Protein AF-A0A2H0MYQ9-F1 (afdb_monomer_lite)

Foldseek 3Di:
DKWKADDPAIEAEDDPDPVVVVVVVVVSVVVVIDMDDDDPVVCVVVPPVHHYAYCVDPVSVVVDDPVVSVVVVVVVVVVVVVVVPDPPPDD

Structure (mmCIF, N/CA/C/O backbone):
data_AF-A0A2H0MYQ9-F1
#
_entry.id   AF-A0A2H0MYQ9-F1
#
loop_
_atom_site.group_PDB
_atom_site.id
_atom_site.type_symbol
_atom_site.label_atom_id
_atom_site.label_alt_id
_atom_site.label_comp_id
_atom_site.label_asym_id
_atom_site.label_entity_id
_atom_site.label_seq_id
_atom_site.pdbx_PDB_ins_code
_atom_site.Cartn_x
_atom_site.Cartn_y
_atom_site.Cartn_z
_atom_site.occupancy
_atom_site.B_iso_or_equiv
_atom_site.auth_seq_id
_atom_site.auth_comp_id
_atom_site.auth_asym_id
_atom_site.auth_atom_id
_atom_site.pdbx_PDB_model_num
ATOM 1 N N . MET A 1 1 ? 5.703 4.377 -7.388 1.00 93.62 1 MET A N 1
ATOM 2 C CA . MET A 1 1 ? 5.255 3.595 -6.211 1.00 93.62 1 MET A CA 1
ATOM 3 C C . MET A 1 1 ? 3.772 3.826 -5.967 1.00 93.62 1 MET A C 1
ATOM 5 O O . MET A 1 1 ? 3.217 4.777 -6.510 1.00 93.62 1 MET A O 1
ATOM 9 N N . LEU A 1 2 ? 3.124 2.974 -5.175 1.00 96.00 2 LEU A N 1
ATOM 10 C CA . LEU A 1 2 ? 1.715 3.096 -4.811 1.00 96.00 2 LEU A CA 1
ATOM 11 C C . LEU A 1 2 ? 1.565 3.091 -3.290 1.00 96.00 2 LEU A C 1
ATOM 13 O O . LEU A 1 2 ? 2.022 2.171 -2.622 1.00 96.00 2 LEU A O 1
ATOM 17 N N . VAL A 1 3 ? 0.907 4.106 -2.749 1.00 95.44 3 VAL A N 1
ATOM 18 C CA . VAL A 1 3 ? 0.406 4.098 -1.376 1.00 95.44 3 VAL A CA 1
ATOM 19 C C . VAL A 1 3 ? -0.951 3.415 -1.383 1.00 95.44 3 VAL A C 1
ATOM 21 O O . VAL A 1 3 ? -1.825 3.823 -2.149 1.00 95.44 3 VAL A O 1
ATOM 24 N N . VAL A 1 4 ? -1.121 2.418 -0.522 1.00 96.50 4 VAL A N 1
ATOM 25 C CA . VAL A 1 4 ? -2.398 1.740 -0.280 1.00 96.50 4 VAL A CA 1
ATOM 26 C C . VAL A 1 4 ? -2.755 1.925 1.187 1.00 96.50 4 VAL A C 1
ATOM 28 O O . VAL A 1 4 ? -1.930 1.626 2.050 1.00 96.50 4 VAL A O 1
ATOM 31 N N . GLY A 1 5 ? -3.954 2.420 1.486 1.00 94.81 5 GLY A N 1
ATOM 32 C CA . GLY A 1 5 ? -4.339 2.719 2.865 1.00 94.81 5 GLY A CA 1
ATOM 33 C C . GLY A 1 5 ? -5.834 2.677 3.148 1.00 94.81 5 GLY A C 1
ATOM 34 O O . GLY A 1 5 ? -6.658 2.691 2.233 1.00 94.81 5 GLY A O 1
ATOM 35 N N . ARG A 1 6 ? -6.171 2.658 4.436 1.00 93.31 6 ARG A N 1
ATOM 36 C CA . ARG A 1 6 ? -7.525 2.696 4.996 1.00 93.31 6 ARG A CA 1
ATOM 37 C C . ARG A 1 6 ? -7.484 3.532 6.273 1.00 93.31 6 ARG A C 1
ATOM 39 O O . ARG A 1 6 ? -6.719 3.213 7.176 1.00 93.31 6 ARG A O 1
ATOM 46 N N . GLY A 1 7 ? -8.277 4.602 6.332 1.00 88.50 7 GLY A N 1
ATOM 47 C CA . GLY A 1 7 ? -8.222 5.546 7.452 1.00 88.50 7 GLY A CA 1
ATOM 48 C C . GLY A 1 7 ? -6.812 6.118 7.633 1.00 88.50 7 GLY A C 1
ATOM 49 O O . GLY A 1 7 ? -6.238 6.672 6.694 1.00 88.50 7 GLY A O 1
ATOM 50 N N . GLU A 1 8 ? -6.250 5.953 8.828 1.00 87.56 8 GLU A N 1
ATOM 51 C CA . GLU A 1 8 ? -4.892 6.401 9.168 1.00 87.56 8 GLU A CA 1
ATOM 52 C C . GLU A 1 8 ? -3.803 5.392 8.766 1.00 87.56 8 GLU A C 1
ATOM 54 O O . GLU A 1 8 ? -2.623 5.741 8.650 1.00 87.56 8 GLU A O 1
ATOM 59 N N . TYR A 1 9 ? -4.191 4.147 8.482 1.00 91.06 9 TYR A N 1
ATOM 60 C CA . TYR A 1 9 ? -3.272 3.084 8.116 1.00 91.06 9 TYR A CA 1
ATOM 61 C C . TYR A 1 9 ? -2.886 3.148 6.647 1.00 91.06 9 TYR A C 1
ATOM 63 O O . TYR A 1 9 ? -3.724 3.327 5.761 1.00 91.06 9 TYR A O 1
ATOM 71 N N . ALA A 1 10 ? -1.603 2.932 6.362 1.00 94.06 10 ALA A N 1
ATOM 72 C CA . ALA A 1 10 ? -1.131 2.828 4.993 1.00 94.06 10 ALA A CA 1
ATOM 73 C C . ALA A 1 10 ? 0.186 2.062 4.875 1.00 94.06 10 ALA A C 1
ATOM 75 O O . ALA A 1 10 ? 1.032 2.070 5.773 1.00 94.06 10 ALA A O 1
ATOM 76 N N . VAL A 1 11 ? 0.378 1.468 3.703 1.00 94.56 11 VAL A N 1
ATOM 77 C CA . VAL A 1 11 ? 1.635 0.874 3.248 1.00 94.56 11 VAL A CA 1
ATOM 78 C C . VAL A 1 11 ? 2.061 1.500 1.927 1.00 94.56 11 VAL A C 1
ATOM 80 O O . VAL A 1 11 ? 1.239 2.026 1.173 1.00 94.56 11 VAL A O 1
ATOM 83 N N . ILE A 1 12 ? 3.355 1.429 1.639 1.00 95.38 12 ILE A N 1
ATOM 84 C CA . ILE A 1 12 ? 3.923 1.801 0.345 1.00 95.38 12 ILE A CA 1
ATOM 85 C C . ILE A 1 12 ? 4.322 0.515 -0.372 1.00 95.38 12 ILE A C 1
ATOM 87 O O . ILE A 1 12 ? 5.001 -0.332 0.202 1.00 95.38 12 ILE A O 1
ATOM 91 N N . VAL A 1 13 ? 3.900 0.366 -1.622 1.00 95.50 13 VAL A N 1
ATOM 92 C CA . VAL A 1 13 ? 4.205 -0.793 -2.461 1.00 95.50 13 VAL A CA 1
ATOM 93 C C . VAL A 1 13 ? 4.900 -0.323 -3.732 1.00 95.50 13 VAL A C 1
ATOM 95 O O . VAL A 1 13 ? 4.436 0.596 -4.418 1.00 95.50 13 VAL A O 1
ATOM 98 N N . GLU A 1 14 ? 6.022 -0.946 -4.061 1.00 94.62 14 GLU A N 1
ATOM 99 C CA . GLU A 1 14 ? 6.794 -0.654 -5.263 1.00 94.62 14 GLU A CA 1
ATOM 100 C C . GLU A 1 14 ? 6.729 -1.808 -6.261 1.00 94.62 14 GLU A C 1
ATOM 102 O O . GLU A 1 14 ? 6.870 -2.970 -5.896 1.00 94.62 14 GLU A O 1
ATOM 107 N N . PHE A 1 15 ? 6.526 -1.475 -7.536 1.00 94.06 15 PHE A N 1
ATOM 108 C CA . PHE A 1 15 ? 6.519 -2.419 -8.650 1.00 94.06 15 PHE A CA 1
ATOM 109 C C . PHE A 1 15 ? 7.495 -1.953 -9.724 1.00 94.06 15 PHE A C 1
ATOM 111 O O . PHE A 1 15 ? 7.623 -0.751 -9.955 1.00 94.06 15 PHE A O 1
ATOM 118 N N . ALA A 1 16 ? 8.099 -2.913 -10.430 1.00 90.44 16 ALA A N 1
ATOM 119 C CA . ALA A 1 16 ? 8.927 -2.645 -11.606 1.00 90.44 1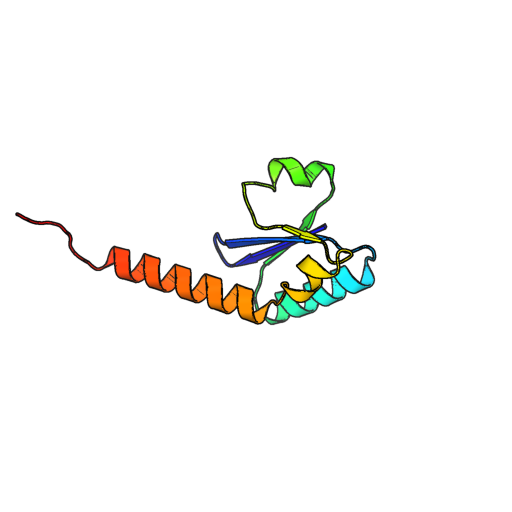6 ALA A CA 1
ATOM 120 C C . ALA A 1 16 ? 8.117 -2.118 -12.799 1.00 90.44 16 ALA A C 1
ATOM 122 O O . ALA A 1 16 ? 8.645 -1.395 -13.640 1.00 90.44 16 ALA A O 1
ATOM 123 N N . ASP A 1 17 ? 6.844 -2.511 -12.900 1.00 93.69 17 ASP A N 1
ATOM 124 C CA . ASP A 1 17 ? 6.015 -2.245 -14.068 1.00 93.69 17 ASP A CA 1
ATOM 125 C C . ASP A 1 17 ? 4.657 -1.629 -13.704 1.00 93.69 17 ASP A C 1
ATOM 127 O O . ASP A 1 17 ? 4.047 -1.920 -12.668 1.00 93.69 17 ASP A O 1
ATOM 131 N N . LEU A 1 18 ? 4.170 -0.771 -14.603 1.00 92.88 18 LEU A N 1
ATOM 132 C CA . LEU A 1 18 ? 2.918 -0.043 -14.418 1.00 92.88 18 LEU A CA 1
ATOM 133 C C . LEU A 1 18 ? 1.699 -0.977 -14.422 1.00 92.88 18 LEU A C 1
ATOM 135 O O . LEU A 1 18 ? 0.734 -0.706 -13.714 1.00 92.88 18 LEU A O 1
ATOM 139 N N . ALA A 1 19 ? 1.725 -2.078 -15.178 1.00 94.81 19 ALA A N 1
ATOM 140 C CA . ALA A 1 19 ? 0.581 -2.982 -15.281 1.00 94.81 19 ALA A CA 1
ATOM 141 C C . ALA A 1 19 ? 0.315 -3.712 -13.955 1.00 94.81 19 ALA A C 1
ATOM 143 O O . ALA A 1 19 ? -0.831 -3.828 -13.524 1.00 94.81 19 ALA A O 1
ATOM 144 N N . SER A 1 20 ? 1.360 -4.167 -13.268 1.00 94.00 20 SER A N 1
ATOM 145 C CA . SER A 1 20 ? 1.265 -4.759 -11.931 1.00 94.00 20 SER A CA 1
ATOM 146 C C . SER A 1 20 ? 0.796 -3.748 -10.888 1.00 94.00 20 SER A C 1
ATOM 148 O O . SER A 1 20 ? -0.071 -4.078 -10.081 1.00 94.00 20 SER A O 1
ATOM 150 N N . LEU A 1 21 ? 1.281 -2.504 -10.960 1.00 95.00 21 LEU A N 1
ATOM 151 C CA . LEU A 1 21 ? 0.807 -1.422 -10.097 1.00 95.00 21 LEU A CA 1
ATOM 152 C C . LEU A 1 21 ? -0.693 -1.157 -10.295 1.00 95.00 21 LEU A C 1
ATOM 154 O O . LEU A 1 21 ? -1.429 -1.052 -9.316 1.00 95.00 21 LEU A O 1
ATOM 158 N N . GLN A 1 22 ? -1.164 -1.088 -11.545 1.00 96.75 22 GLN A N 1
ATOM 159 C CA . GLN A 1 22 ? -2.584 -0.867 -11.846 1.00 96.75 22 GLN A CA 1
ATOM 160 C C . GLN A 1 22 ? -3.465 -2.045 -11.420 1.00 96.75 22 GLN A C 1
ATOM 162 O O . GLN A 1 22 ? -4.559 -1.825 -10.908 1.00 96.75 22 GLN A O 1
ATOM 167 N N . ARG A 1 23 ? -2.988 -3.288 -11.564 1.00 96.06 23 ARG A N 1
ATOM 168 C CA . ARG A 1 23 ? -3.699 -4.466 -11.043 1.00 96.06 23 ARG A CA 1
ATOM 169 C C . ARG A 1 23 ? -3.874 -4.392 -9.529 1.00 96.06 23 ARG A C 1
ATOM 171 O O . ARG A 1 23 ? -4.987 -4.587 -9.054 1.00 96.06 23 ARG A O 1
ATOM 178 N N . LEU A 1 24 ? -2.812 -4.050 -8.790 1.00 95.75 24 LEU A N 1
ATOM 179 C CA . LEU A 1 24 ? -2.919 -3.878 -7.340 1.00 95.75 24 LEU A CA 1
ATOM 180 C C . LEU A 1 24 ? -3.899 -2.759 -6.985 1.00 95.75 24 LEU A C 1
ATOM 182 O O . LEU A 1 24 ? -4.708 -2.921 -6.079 1.00 95.75 24 LEU A O 1
ATOM 186 N N . ARG A 1 25 ? -3.841 -1.633 -7.702 1.00 97.19 25 ARG A N 1
ATOM 187 C CA . ARG A 1 25 ? -4.762 -0.515 -7.498 1.00 97.19 25 ARG A CA 1
ATOM 188 C C . ARG A 1 25 ? -6.220 -0.951 -7.650 1.00 97.19 25 ARG A C 1
ATOM 190 O O . ARG A 1 25 ? -7.017 -0.664 -6.768 1.00 97.19 25 ARG A O 1
ATOM 197 N N . GLN A 1 26 ? -6.549 -1.671 -8.722 1.00 97.44 26 GLN A N 1
ATOM 198 C CA . GLN A 1 26 ? -7.905 -2.178 -8.955 1.00 97.44 26 GLN A CA 1
ATOM 199 C C . GLN A 1 26 ? -8.357 -3.136 -7.847 1.00 97.44 26 GLN A C 1
ATOM 201 O O . GLN A 1 26 ? -9.482 -3.031 -7.365 1.00 97.44 26 GLN A O 1
ATOM 206 N N . GLU A 1 27 ? -7.482 -4.047 -7.418 1.00 97.06 27 GLU A N 1
ATOM 207 C CA . GLU A 1 27 ? -7.773 -4.978 -6.323 1.00 97.06 27 GLU A CA 1
ATOM 208 C C . GLU A 1 27 ? -8.013 -4.243 -4.995 1.00 97.06 27 GLU A C 1
ATOM 210 O O . GLU A 1 27 ? -8.967 -4.541 -4.277 1.00 97.06 27 GLU A O 1
ATOM 215 N N . ALA A 1 28 ? -7.172 -3.260 -4.682 1.00 96.56 28 ALA A N 1
ATOM 216 C CA . ALA A 1 28 ? -7.270 -2.456 -3.473 1.00 96.56 28 ALA A CA 1
ATOM 217 C C . ALA A 1 28 ? -8.539 -1.585 -3.468 1.00 96.56 28 ALA A C 1
ATOM 219 O O . AL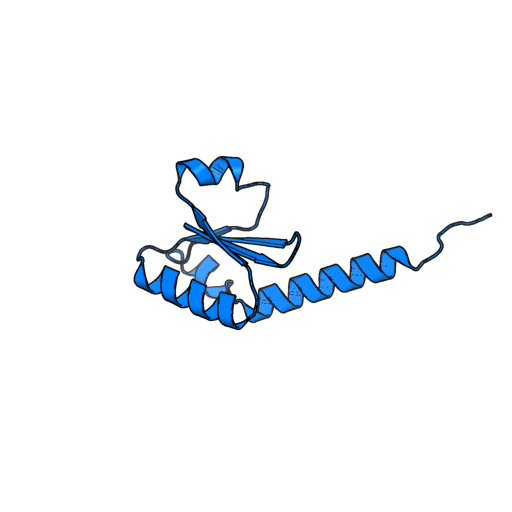A A 1 28 ? -9.269 -1.574 -2.478 1.00 96.56 28 ALA A O 1
ATOM 220 N N . GLU A 1 29 ? -8.852 -0.913 -4.578 1.00 96.19 29 GLU A N 1
ATOM 221 C CA . GLU A 1 29 ? -10.073 -0.112 -4.731 1.00 96.19 29 GLU A CA 1
ATOM 222 C C . GLU A 1 29 ? -11.339 -0.984 -4.631 1.00 96.19 29 GLU A C 1
ATOM 224 O O . GLU A 1 29 ? -12.298 -0.597 -3.963 1.00 96.19 29 GLU A O 1
ATOM 229 N N . ALA A 1 30 ? -11.331 -2.200 -5.196 1.00 97.25 30 ALA A N 1
ATOM 230 C CA . ALA A 1 30 ? -12.429 -3.164 -5.044 1.00 97.25 30 ALA A CA 1
ATOM 231 C C . ALA A 1 30 ? -12.651 -3.596 -3.582 1.00 97.25 30 ALA A C 1
ATOM 233 O O . ALA A 1 30 ? -13.768 -3.944 -3.199 1.00 97.25 30 ALA A O 1
ATOM 234 N N . LYS A 1 31 ? -11.602 -3.532 -2.755 1.00 96.19 31 LYS A N 1
ATOM 235 C CA . LYS A 1 31 ? -11.634 -3.769 -1.303 1.00 96.19 31 LYS A CA 1
ATOM 236 C C . LYS A 1 31 ? -11.826 -2.477 -0.490 1.00 96.19 31 LYS A C 1
ATOM 238 O O . LYS A 1 31 ? -11.578 -2.476 0.711 1.00 96.19 31 LYS A O 1
ATOM 243 N N . GLN A 1 32 ? -12.270 -1.388 -1.129 1.00 94.75 32 GLN A N 1
ATOM 244 C CA . GLN A 1 32 ? -12.537 -0.081 -0.508 1.00 94.75 32 GLN A CA 1
ATOM 245 C C . GLN A 1 32 ? -11.302 0.588 0.122 1.00 94.75 32 GLN A C 1
ATOM 247 O O . GLN A 1 32 ?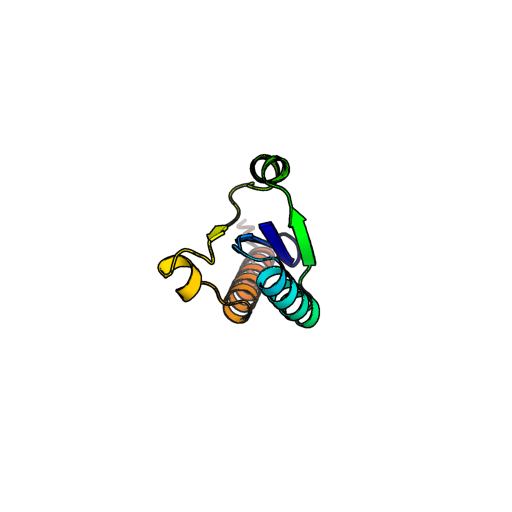 -11.421 1.419 1.022 1.00 94.75 32 GLN A O 1
ATOM 252 N N . LEU A 1 33 ? -10.103 0.254 -0.359 1.00 96.12 33 LEU A N 1
ATOM 253 C CA . LEU A 1 33 ? -8.868 0.913 0.051 1.00 96.12 33 LEU A CA 1
ATOM 254 C C . LEU A 1 33 ? -8.614 2.168 -0.784 1.00 96.12 33 LEU A C 1
ATOM 256 O O . LEU A 1 33 ? -8.915 2.239 -1.975 1.00 96.12 33 LEU A O 1
ATOM 260 N N . THR A 1 34 ? -7.979 3.152 -0.160 1.00 96.06 34 THR A N 1
ATOM 261 C CA . THR A 1 34 ? -7.468 4.342 -0.840 1.00 96.06 34 THR A CA 1
ATOM 262 C C . THR A 1 34 ? -6.142 4.033 -1.523 1.00 96.06 34 THR A C 1
ATOM 264 O O . THR A 1 34 ? -5.266 3.383 -0.951 1.00 96.06 34 THR A O 1
ATOM 267 N N . CYS A 1 35 ? -5.989 4.519 -2.754 1.00 96.25 35 CYS A N 1
ATOM 268 C CA . CYS A 1 35 ? -4.793 4.325 -3.563 1.00 96.25 35 CYS A CA 1
ATOM 269 C C . CYS A 1 35 ? -4.246 5.674 -4.041 1.00 96.25 35 CYS A C 1
ATOM 271 O O . CYS A 1 35 ? -4.950 6.428 -4.713 1.00 96.25 35 CYS A O 1
ATOM 273 N N . LYS A 1 36 ? -2.973 5.965 -3.754 1.00 94.88 36 LYS A N 1
ATOM 274 C CA . LYS A 1 36 ? -2.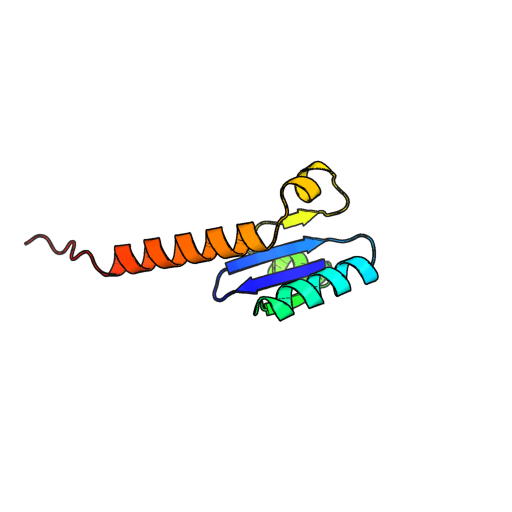269 7.149 -4.273 1.00 94.88 36 LYS A CA 1
ATOM 275 C C . LYS A 1 36 ? -0.956 6.732 -4.919 1.00 94.88 36 LYS A C 1
ATOM 277 O O . LYS A 1 36 ? -0.048 6.258 -4.242 1.00 94.88 36 LYS A O 1
ATOM 282 N N . GLN A 1 37 ? -0.836 6.923 -6.229 1.00 94.94 37 GLN A N 1
ATOM 283 C CA . GLN A 1 37 ? 0.451 6.763 -6.900 1.00 94.94 37 GLN A CA 1
ATOM 284 C C . GLN A 1 37 ? 1.375 7.914 -6.485 1.00 94.94 37 GLN A C 1
ATOM 286 O O . GLN A 1 37 ? 0.951 9.067 -6.496 1.00 94.94 37 GLN A O 1
ATOM 291 N N . ILE A 1 38 ? 2.612 7.587 -6.113 1.00 92.56 38 ILE A N 1
ATOM 292 C CA . ILE A 1 38 ? 3.636 8.555 -5.708 1.00 92.56 38 ILE A CA 1
ATOM 293 C C . ILE A 1 38 ? 4.927 8.348 -6.505 1.00 92.56 38 ILE A C 1
ATOM 295 O O . ILE A 1 38 ? 5.280 7.218 -6.886 1.00 92.56 38 ILE A O 1
ATOM 299 N N . SER A 1 39 ? 5.616 9.455 -6.743 1.00 90.38 39 SER A N 1
ATOM 300 C CA . SER A 1 39 ? 6.977 9.533 -7.281 1.00 90.38 39 SER A CA 1
ATOM 301 C C . SER A 1 39 ? 8.043 9.236 -6.213 1.00 90.38 39 SER A C 1
ATOM 303 O O . SER A 1 39 ? 7.721 9.058 -5.035 1.00 90.38 39 SER A O 1
ATOM 305 N N . ILE A 1 40 ? 9.317 9.144 -6.615 1.00 85.50 40 ILE A N 1
ATOM 306 C CA . ILE A 1 40 ? 10.439 8.949 -5.678 1.00 85.50 40 ILE A CA 1
ATOM 307 C C . ILE A 1 40 ? 10.711 10.211 -4.857 1.00 85.50 40 ILE A C 1
ATOM 309 O O . ILE A 1 40 ? 11.063 10.131 -3.684 1.00 85.50 40 ILE A O 1
ATOM 313 N N . GLU A 1 41 ? 10.448 11.379 -5.428 1.00 87.06 41 GLU A N 1
ATOM 314 C CA . GLU A 1 41 ? 10.539 12.671 -4.758 1.00 87.06 41 GLU A CA 1
ATOM 315 C C . GLU A 1 41 ? 9.476 12.795 -3.658 1.00 87.06 41 GLU A C 1
ATOM 317 O O . GLU A 1 41 ? 9.741 13.313 -2.575 1.00 87.06 41 GLU A O 1
ATOM 322 N N . GLU A 1 42 ? 8.282 12.250 -3.900 1.00 86.75 42 GLU A N 1
ATOM 323 C CA . GLU A 1 42 ? 7.209 12.178 -2.907 1.00 86.75 42 GLU A CA 1
ATOM 324 C C . GLU A 1 42 ? 7.424 11.074 -1.863 1.00 86.75 42 GLU A C 1
ATOM 326 O O . GLU A 1 42 ? 6.726 11.067 -0.848 1.00 86.75 42 GLU A O 1
ATOM 331 N N . TYR A 1 43 ? 8.367 10.148 -2.066 1.00 85.00 43 TYR A N 1
ATOM 332 C CA . TYR A 1 43 ? 8.576 9.024 -1.153 1.00 85.00 43 TYR A CA 1
ATOM 333 C C . TYR A 1 43 ? 9.019 9.482 0.230 1.00 85.00 43 TYR A C 1
ATOM 335 O O . TYR A 1 43 ? 8.365 9.132 1.201 1.00 85.00 43 TYR A O 1
ATOM 343 N N . ILE A 1 44 ? 10.078 10.289 0.333 1.00 77.94 44 ILE A N 1
ATOM 344 C CA . ILE A 1 44 ? 10.629 10.741 1.622 1.00 77.94 44 ILE A CA 1
ATOM 345 C C . ILE A 1 44 ? 9.564 11.416 2.505 1.00 77.94 44 ILE A C 1
ATOM 347 O O . ILE A 1 44 ? 9.404 10.984 3.645 1.00 77.94 44 ILE A O 1
ATOM 351 N N . PRO A 1 45 ? 8.793 12.413 2.024 1.00 77.06 45 PRO A N 1
ATOM 352 C CA . PRO A 1 45 ? 7.747 13.028 2.843 1.00 77.06 45 PRO A CA 1
ATOM 353 C C . PRO A 1 45 ? 6.535 12.114 3.079 1.00 77.06 45 PRO A C 1
ATOM 355 O O . PRO A 1 45 ? 5.784 12.340 4.022 1.00 77.06 45 PRO A O 1
ATOM 358 N N . THR A 1 46 ? 6.317 11.092 2.245 1.00 79.81 46 THR A N 1
ATOM 359 C CA . THR A 1 46 ? 5.228 10.113 2.435 1.00 79.81 46 THR A CA 1
ATOM 360 C C . THR A 1 46 ? 5.637 8.965 3.365 1.00 79.81 46 THR A C 1
ATOM 362 O O . THR A 1 46 ? 4.788 8.331 4.000 1.00 79.81 46 THR A O 1
ATOM 365 N N . TYR A 1 47 ? 6.937 8.689 3.462 1.00 75.25 47 TYR A N 1
ATOM 366 C CA . TYR A 1 47 ? 7.548 7.678 4.311 1.00 75.25 47 TYR A CA 1
ATOM 367 C C . TYR A 1 47 ? 7.594 8.176 5.763 1.00 75.25 47 TYR A C 1
ATOM 369 O O . TYR A 1 47 ? 8.637 8.464 6.337 1.00 75.25 47 TYR A O 1
ATOM 377 N N . CYS A 1 48 ? 6.422 8.262 6.388 1.00 76.38 48 CYS A N 1
ATOM 378 C CA . CYS A 1 48 ? 6.259 8.603 7.803 1.00 76.38 48 CYS A CA 1
ATOM 379 C C . CYS A 1 48 ? 6.334 7.346 8.688 1.00 76.38 48 CYS A C 1
ATOM 381 O O . CYS A 1 48 ? 5.418 7.074 9.457 1.00 76.38 48 CYS A O 1
ATOM 383 N N . GLY A 1 49 ? 7.359 6.503 8.504 1.00 81.00 49 GLY A N 1
ATOM 384 C CA . GLY A 1 49 ? 7.470 5.207 9.200 1.00 81.00 49 GLY A CA 1
ATOM 385 C C . GLY A 1 49 ? 6.494 4.126 8.708 1.00 81.00 49 GLY A C 1
ATOM 386 O O . GLY A 1 49 ? 6.373 3.067 9.322 1.00 81.00 49 GLY A O 1
ATOM 387 N N . ARG A 1 50 ? 5.801 4.371 7.589 1.00 85.62 50 ARG A N 1
ATOM 388 C CA . ARG A 1 50 ? 4.897 3.401 6.953 1.00 85.62 50 ARG A CA 1
ATOM 389 C C . ARG A 1 50 ? 5.677 2.178 6.469 1.00 85.62 50 ARG A C 1
ATOM 391 O O . ARG A 1 50 ? 6.784 2.309 5.950 1.00 85.62 50 ARG A O 1
ATOM 398 N N . ARG A 1 51 ? 5.077 0.986 6.578 1.00 89.94 51 ARG A N 1
ATOM 399 C CA . ARG A 1 51 ? 5.682 -0.242 6.032 1.00 89.94 51 ARG A CA 1
ATOM 400 C C . ARG A 1 51 ? 5.818 -0.135 4.514 1.00 89.94 51 ARG A C 1
ATOM 402 O O . ARG A 1 51 ? 4.906 0.337 3.833 1.00 89.94 51 ARG A O 1
ATOM 409 N N . TYR A 1 52 ? 6.943 -0.623 4.008 1.00 91.94 52 TYR A N 1
ATOM 410 C CA . TYR A 1 52 ? 7.289 -0.609 2.594 1.00 91.94 52 TYR A CA 1
ATOM 411 C C . TYR A 1 52 ? 7.463 -2.039 2.067 1.00 91.94 52 TYR A C 1
ATOM 413 O O . TYR A 1 52 ? 8.101 -2.873 2.713 1.00 91.94 52 TYR A O 1
ATOM 421 N N . PHE A 1 53 ? 6.900 -2.312 0.891 1.00 94.12 53 PHE A N 1
ATOM 422 C CA . PHE A 1 53 ? 6.981 -3.593 0.198 1.00 94.12 53 PHE A CA 1
ATOM 423 C C . PHE A 1 53 ? 7.540 -3.399 -1.210 1.00 94.12 53 PHE A C 1
ATOM 425 O O . PHE A 1 53 ? 6.863 -2.867 -2.089 1.00 94.12 53 PHE A O 1
ATOM 432 N N . ASP A 1 54 ? 8.754 -3.891 -1.438 1.00 94.00 54 ASP A N 1
ATOM 433 C CA . ASP A 1 54 ? 9.307 -4.021 -2.784 1.00 94.00 54 ASP A CA 1
ATOM 434 C C . ASP A 1 54 ? 8.797 -5.317 -3.428 1.00 94.00 54 ASP A C 1
ATOM 436 O O . ASP A 1 54 ? 9.099 -6.416 -2.963 1.00 94.00 54 ASP A O 1
ATOM 440 N N . MET A 1 55 ? 8.024 -5.221 -4.506 1.00 94.75 55 MET A N 1
ATOM 441 C CA . MET A 1 55 ? 7.479 -6.397 -5.190 1.00 94.75 55 MET A CA 1
ATOM 442 C C . MET A 1 55 ? 8.482 -7.062 -6.141 1.00 94.75 55 MET A C 1
ATOM 444 O O . MET A 1 55 ? 8.187 -8.130 -6.687 1.00 94.75 55 MET A O 1
ATOM 448 N N . GLN A 1 56 ? 9.661 -6.466 -6.335 1.00 92.81 56 GLN A N 1
ATOM 449 C CA . GLN A 1 56 ? 10.789 -7.073 -7.046 1.00 92.81 56 GLN A CA 1
ATOM 450 C C . GLN A 1 56 ? 11.593 -7.990 -6.126 1.00 92.81 56 GLN A C 1
ATOM 452 O O . GLN A 1 56 ? 12.109 -9.018 -6.568 1.00 92.81 56 GLN A O 1
ATOM 457 N N . ASN A 1 57 ? 11.649 -7.669 -4.834 1.00 93.25 57 ASN A N 1
ATOM 458 C CA . ASN A 1 57 ? 12.293 -8.512 -3.845 1.00 93.25 57 ASN A CA 1
ATOM 459 C C . ASN A 1 57 ? 11.390 -9.718 -3.485 1.00 93.25 57 ASN A C 1
ATOM 461 O O . ASN A 1 57 ? 10.254 -9.556 -3.028 1.00 93.25 57 ASN A O 1
ATOM 465 N N . PRO A 1 58 ? 11.874 -10.963 -3.667 1.00 90.62 58 PRO A N 1
ATOM 466 C CA . PRO A 1 58 ? 11.069 -12.165 -3.461 1.00 90.62 58 PRO A CA 1
ATOM 467 C C . PRO A 1 58 ? 10.639 -12.375 -2.003 1.00 90.62 58 PRO A C 1
ATOM 469 O O . PRO A 1 58 ? 9.663 -13.086 -1.763 1.00 90.62 58 PRO A O 1
ATOM 472 N N . VAL A 1 59 ? 11.346 -11.793 -1.030 1.00 90.94 59 VAL A N 1
ATOM 473 C CA . VAL A 1 59 ? 11.013 -11.901 0.397 1.00 90.94 59 VAL A CA 1
ATOM 474 C C . VAL A 1 59 ? 9.799 -11.037 0.720 1.00 90.94 59 VAL A C 1
ATOM 476 O O . VAL A 1 59 ? 8.782 -11.551 1.179 1.00 90.94 59 VAL A O 1
ATOM 479 N N . THR A 1 60 ? 9.863 -9.742 0.420 1.00 89.75 60 THR A N 1
ATOM 480 C CA . THR A 1 60 ? 8.761 -8.790 0.635 1.00 89.75 60 THR A CA 1
ATOM 481 C C . THR A 1 60 ? 7.539 -9.145 -0.199 1.00 89.75 60 THR A C 1
ATOM 483 O O . THR A 1 60 ? 6.425 -9.091 0.315 1.00 89.75 60 THR A O 1
ATOM 486 N N . LYS A 1 61 ? 7.732 -9.625 -1.434 1.00 90.31 61 LYS A N 1
ATOM 487 C CA . LYS A 1 61 ? 6.643 -10.128 -2.281 1.00 90.31 61 LYS A CA 1
ATOM 488 C C . LYS A 1 61 ? 5.872 -11.288 -1.645 1.00 90.31 61 LYS A C 1
ATOM 490 O O . LYS A 1 61 ? 4.657 -11.342 -1.782 1.00 90.31 61 LYS A O 1
ATOM 495 N N . LYS A 1 62 ? 6.553 -12.218 -0.964 1.00 90.00 62 LYS A N 1
ATOM 496 C CA . LYS A 1 62 ? 5.898 -13.343 -0.266 1.00 90.00 62 LYS A CA 1
ATOM 497 C C . LYS A 1 62 ? 5.119 -12.902 0.972 1.00 90.00 62 LYS A C 1
ATOM 499 O O . LYS A 1 62 ? 4.159 -13.567 1.341 1.00 90.00 62 LYS A O 1
ATOM 504 N N . LEU A 1 63 ? 5.556 -11.824 1.618 1.00 88.56 63 LEU A N 1
ATOM 505 C CA . LEU A 1 63 ? 4.923 -11.278 2.820 1.00 88.56 63 LEU A CA 1
ATOM 506 C C . LEU A 1 63 ? 3.756 -10.336 2.500 1.00 88.56 63 LEU A C 1
ATOM 508 O O . LEU A 1 63 ? 2.934 -10.062 3.371 1.00 88.56 63 LEU A O 1
ATOM 512 N N . PHE A 1 64 ? 3.689 -9.822 1.273 1.00 92.50 64 PHE A N 1
ATOM 513 C CA . PHE A 1 64 ? 2.642 -8.903 0.859 1.00 92.50 64 PHE A CA 1
ATOM 514 C C . PHE A 1 64 ? 1.337 -9.644 0.543 1.00 92.50 64 PHE A C 1
ATOM 516 O O . PHE A 1 64 ? 1.280 -10.485 -0.354 1.00 92.50 64 PHE A O 1
ATOM 523 N N . ASN A 1 65 ? 0.271 -9.292 1.259 1.00 91.62 65 ASN A N 1
ATOM 524 C CA . ASN A 1 65 ? -1.085 -9.767 1.009 1.00 91.62 65 ASN A CA 1
ATOM 525 C C . ASN A 1 65 ? -2.086 -8.698 1.483 1.00 91.62 65 ASN A C 1
ATOM 527 O O . ASN A 1 65 ? -2.028 -8.270 2.636 1.00 91.62 65 ASN A O 1
ATOM 531 N N . LEU A 1 66 ? -2.989 -8.259 0.599 1.00 93.69 66 LEU A N 1
ATOM 532 C CA . LEU A 1 66 ? -3.961 -7.208 0.918 1.00 93.69 66 LEU A CA 1
ATOM 533 C C . LEU A 1 66 ? -4.975 -7.639 1.984 1.00 93.69 66 LEU A C 1
ATOM 535 O O . LEU A 1 66 ? -5.266 -6.854 2.880 1.00 93.69 66 LEU A O 1
ATOM 539 N N . ASP A 1 67 ? -5.477 -8.872 1.925 1.00 94.31 67 ASP A N 1
ATOM 540 C CA . ASP A 1 67 ? -6.444 -9.387 2.904 1.00 94.31 67 ASP A CA 1
ATOM 541 C C . ASP A 1 67 ? -5.838 -9.466 4.306 1.00 94.31 67 ASP A C 1
ATOM 543 O O . ASP A 1 67 ? -6.480 -9.114 5.298 1.00 94.31 67 ASP A O 1
ATOM 547 N N . TYR A 1 68 ? -4.567 -9.858 4.386 1.00 92.00 68 TYR A N 1
ATOM 548 C CA . TYR A 1 68 ? -3.821 -9.845 5.637 1.00 92.00 68 TYR A CA 1
ATOM 549 C C . TYR A 1 68 ? -3.656 -8.423 6.188 1.00 92.00 68 TYR A C 1
ATOM 551 O O . TYR A 1 68 ? -3.867 -8.207 7.379 1.00 92.00 68 TYR A O 1
ATOM 559 N N . LEU A 1 69 ? -3.308 -7.447 5.340 1.00 92.94 69 LEU A N 1
ATOM 560 C CA . LEU A 1 69 ? -3.178 -6.047 5.761 1.00 92.94 69 LEU A CA 1
ATOM 561 C C . LEU A 1 69 ? -4.503 -5.491 6.283 1.00 92.94 69 LEU A C 1
ATOM 563 O O . LEU A 1 69 ? -4.518 -4.890 7.353 1.00 92.94 69 LEU A O 1
ATOM 567 N N . ILE A 1 70 ? -5.604 -5.743 5.571 1.00 94.00 70 ILE A N 1
ATOM 568 C CA . ILE A 1 70 ? -6.948 -5.340 5.997 1.00 94.00 70 ILE A CA 1
ATOM 569 C C . ILE A 1 70 ? -7.280 -5.948 7.361 1.00 94.00 70 ILE A C 1
ATOM 571 O O . ILE A 1 70 ? -7.651 -5.218 8.273 1.00 94.00 70 ILE A O 1
ATOM 575 N N . THR A 1 71 ? -7.082 -7.258 7.524 1.00 93.06 71 THR A N 1
ATOM 576 C CA . THR A 1 71 ? -7.357 -7.962 8.789 1.00 93.06 71 THR A CA 1
ATOM 577 C C . THR A 1 71 ? -6.518 -7.402 9.941 1.00 93.06 71 THR A C 1
ATOM 579 O O . THR A 1 71 ? -7.01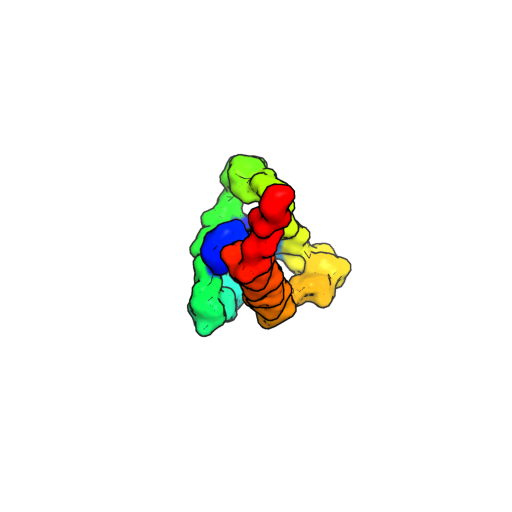1 -7.259 11.061 1.00 93.06 71 THR A O 1
ATOM 582 N N . ALA A 1 72 ? -5.250 -7.076 9.678 1.00 90.4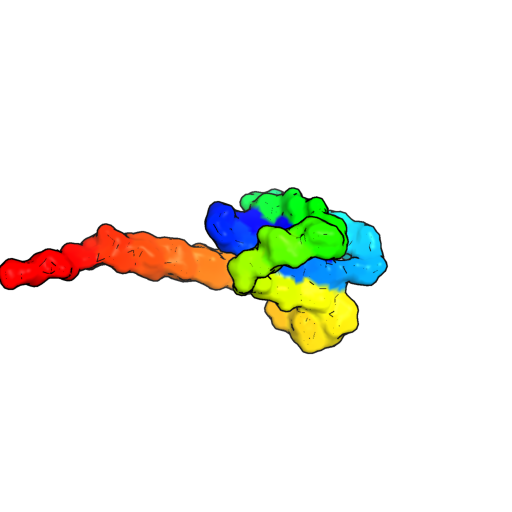4 72 ALA A N 1
ATOM 583 C CA . ALA A 1 72 ? -4.354 -6.497 10.670 1.00 90.44 72 ALA A CA 1
ATOM 584 C C . ALA A 1 72 ? -4.815 -5.096 11.095 1.00 90.44 72 ALA A C 1
ATOM 586 O O . ALA A 1 72 ? -4.864 -4.825 12.290 1.00 90.44 72 ALA A O 1
ATOM 587 N N . TRP A 1 73 ? -5.196 -4.240 10.143 1.00 92.75 73 TRP A N 1
ATOM 588 C CA . TRP A 1 73 ? -5.731 -2.906 10.434 1.00 92.75 73 TRP A CA 1
ATOM 589 C C . TRP A 1 73 ? -7.057 -2.969 11.185 1.00 92.75 73 TRP A C 1
ATOM 591 O O . TRP A 1 73 ? -7.215 -2.285 12.183 1.00 92.75 73 TRP A O 1
ATOM 601 N N . GLU A 1 74 ? -7.979 -3.845 10.787 1.00 90.94 74 GLU A N 1
ATOM 602 C CA . GLU A 1 74 ? -9.250 -4.025 11.499 1.00 90.94 74 GLU A CA 1
ATOM 603 C C . GLU A 1 74 ? -9.061 -4.551 12.920 1.00 90.94 74 GLU A C 1
ATOM 605 O O . GLU A 1 74 ? -9.840 -4.233 13.816 1.00 90.94 74 GLU A O 1
ATOM 610 N N . SER A 1 75 ? -8.049 -5.394 13.130 1.00 87.75 75 SER A N 1
ATOM 611 C CA . SER A 1 75 ? -7.702 -5.861 14.468 1.00 87.75 75 SER A CA 1
ATOM 612 C C . SER A 1 75 ? -7.168 -4.704 15.302 1.00 87.75 75 SER A C 1
ATOM 614 O O . SER A 1 75 ? -7.636 -4.515 16.416 1.00 87.75 75 SER A O 1
ATOM 616 N N . ASP A 1 76 ? -6.243 -3.912 14.768 1.00 85.62 76 ASP A N 1
ATOM 617 C CA . ASP A 1 76 ? -5.668 -2.749 15.451 1.00 85.62 76 ASP A CA 1
ATOM 618 C C . ASP A 1 76 ? -6.736 -1.693 15.800 1.00 85.62 76 ASP A C 1
ATOM 620 O O . ASP A 1 76 ? -6.825 -1.271 16.950 1.00 85.62 76 ASP A O 1
ATOM 624 N N . GLU A 1 77 ? -7.642 -1.379 14.863 1.00 84.69 77 GLU A N 1
ATOM 625 C CA . GLU A 1 77 ? -8.796 -0.492 15.087 1.00 84.69 77 GLU A CA 1
ATOM 626 C C . GLU A 1 77 ? -9.671 -0.972 16.254 1.00 84.69 77 GLU A C 1
ATOM 628 O O . GLU A 1 77 ? -10.090 -0.168 17.086 1.00 84.69 77 GLU A O 1
ATOM 633 N N . LYS A 1 78 ? -9.940 -2.283 16.342 1.00 82.62 78 LYS A N 1
ATOM 634 C CA . LYS A 1 78 ? -10.728 -2.866 17.440 1.00 82.62 78 LYS A CA 1
ATOM 635 C C . LYS A 1 78 ? -10.001 -2.786 18.776 1.00 82.62 78 LYS A C 1
ATOM 637 O O . LYS A 1 78 ? -10.624 -2.408 19.758 1.00 82.62 78 LYS A O 1
ATOM 642 N N . HIS A 1 79 ? -8.703 -3.093 18.815 1.00 75.56 79 HIS A N 1
ATOM 643 C CA . HIS A 1 79 ? -7.926 -2.989 20.054 1.00 75.56 79 HIS A CA 1
ATOM 644 C C . HIS A 1 79 ? -7.894 -1.544 20.561 1.00 75.56 79 HIS A C 1
ATOM 646 O O . HIS A 1 79 ? -8.138 -1.312 21.741 1.00 75.56 79 HIS A O 1
ATOM 652 N N . HIS A 1 80 ? -7.688 -0.565 19.678 1.00 69.81 80 HIS A N 1
ATOM 653 C CA . HIS A 1 80 ? -7.730 0.847 20.056 1.00 69.81 80 HIS A CA 1
ATOM 654 C C . HIS A 1 80 ? -9.134 1.333 20.447 1.00 69.81 80 HIS A C 1
ATOM 656 O O . HIS A 1 80 ? -9.267 2.172 21.338 1.00 69.81 80 HIS A O 1
ATOM 662 N N . ALA A 1 81 ? -10.194 0.802 19.832 1.00 70.00 81 ALA A N 1
ATOM 663 C CA . ALA A 1 81 ? -11.566 1.084 20.254 1.00 70.00 81 ALA A CA 1
ATOM 664 C C . ALA A 1 81 ? -11.872 0.504 21.649 1.00 70.00 81 ALA A C 1
ATOM 666 O O . ALA A 1 81 ? -12.488 1.180 22.476 1.00 70.00 81 ALA A O 1
ATOM 667 N N . ASP A 1 82 ? -11.399 -0.710 21.936 1.00 61.62 82 ASP A N 1
ATOM 668 C CA . ASP A 1 82 ? -11.563 -1.367 23.235 1.00 61.62 82 ASP A CA 1
ATOM 669 C C . ASP A 1 82 ? -10.736 -0.663 24.332 1.00 61.62 82 ASP A C 1
ATOM 671 O O . ASP A 1 82 ? -11.211 -0.487 25.457 1.00 61.62 82 ASP A O 1
ATOM 675 N N . GLU A 1 83 ? -9.544 -0.148 24.008 1.00 55.69 83 GLU A N 1
ATOM 676 C CA . GLU A 1 83 ? -8.753 0.719 24.899 1.00 55.69 83 GLU A CA 1
ATOM 677 C C . GLU A 1 83 ? -9.474 2.037 25.241 1.00 55.69 83 GLU A C 1
ATOM 679 O O . GLU A 1 83 ? -9.293 2.570 26.335 1.00 55.69 83 GLU A O 1
ATOM 684 N N . GLY A 1 84 ? -10.345 2.532 24.355 1.00 51.09 84 GLY A N 1
ATOM 685 C CA . GLY A 1 84 ? -11.191 3.708 24.582 1.00 51.09 84 GLY A CA 1
ATOM 686 C C . GLY A 1 84 ? -12.442 3.463 25.438 1.00 51.09 84 GLY A C 1
ATOM 687 O O . GLY A 1 84 ? -13.155 4.421 25.737 1.00 51.09 84 GLY A O 1
ATOM 688 N N . THR A 1 85 ? -12.726 2.217 25.839 1.00 49.28 85 THR A N 1
ATOM 689 C CA . THR A 1 85 ? -13.910 1.860 26.655 1.00 49.28 85 THR A CA 1
ATOM 690 C C . THR A 1 85 ? -13.593 1.251 28.016 1.00 49.28 85 THR A C 1
ATOM 692 O O . THR A 1 85 ? -14.514 1.017 28.796 1.00 49.28 85 THR A O 1
ATOM 695 N N . ASN A 1 86 ? -12.319 1.076 28.370 1.00 41.75 86 ASN A N 1
ATOM 696 C CA . ASN A 1 86 ? -11.958 0.794 29.753 1.00 41.75 86 ASN A CA 1
ATOM 697 C C . ASN A 1 86 ? -11.629 2.096 30.475 1.00 41.75 86 ASN A C 1
ATOM 699 O O . ASN A 1 86 ? -10.533 2.645 30.362 1.00 41.75 86 ASN A O 1
ATOM 703 N N . GLU A 1 87 ? -12.618 2.563 31.236 1.00 44.59 87 GLU A N 1
ATOM 704 C CA . GLU A 1 87 ? -12.470 3.458 32.376 1.00 44.59 87 GLU A CA 1
ATOM 705 C C . GLU A 1 87 ? -11.317 2.982 33.279 1.00 44.59 87 GLU A C 1
ATOM 707 O O . GLU A 1 87 ? -11.511 2.283 34.268 1.00 44.59 87 GLU A O 1
ATOM 712 N N . TRP A 1 88 ? -10.092 3.403 32.977 1.00 44.25 88 TRP A N 1
ATOM 713 C CA . TRP A 1 88 ? -8.998 3.439 33.944 1.00 44.25 88 TRP A CA 1
ATOM 714 C C . TRP A 1 88 ? -8.982 4.801 34.650 1.00 44.25 88 TRP A C 1
ATOM 716 O O . TRP A 1 88 ? -7.933 5.408 34.845 1.00 44.25 88 TRP A O 1
ATOM 726 N N . PHE A 1 89 ? -10.159 5.293 35.047 1.00 39.72 89 PHE A N 1
ATOM 727 C CA . PHE A 1 89 ? -10.261 6.239 36.153 1.00 39.72 89 PHE A CA 1
ATOM 728 C C . PHE A 1 89 ? -10.372 5.411 37.433 1.00 39.72 89 PHE A C 1
ATOM 730 O O . PHE A 1 89 ? -11.459 5.010 37.838 1.00 39.72 89 PHE A O 1
ATOM 737 N N . ILE A 1 90 ? -9.231 5.119 38.055 1.00 41.41 90 ILE A N 1
ATOM 738 C CA . ILE A 1 90 ? -9.208 4.679 39.452 1.00 41.41 90 ILE A CA 1
ATOM 739 C C . ILE A 1 90 ? -9.246 5.937 40.334 1.00 41.41 90 ILE A C 1
ATOM 741 O O . ILE A 1 90 ? -8.530 6.900 40.059 1.00 41.41 90 ILE A O 1
ATOM 745 N N . HIS A 1 91 ? -10.138 5.882 41.331 1.00 42.56 91 HIS A N 1
ATOM 746 C CA . HIS A 1 91 ? -10.437 6.854 42.391 1.00 42.56 91 HIS A CA 1
ATOM 747 C C . HIS A 1 91 ? -9.238 7.539 43.056 1.00 42.56 91 HIS A C 1
ATOM 749 O O . HIS A 1 91 ? -8.220 6.854 43.306 1.00 42.56 91 HIS A O 1
#

pLDDT: mean 85.96, std 15.04, range [39.72, 97.44]

Sequence (91 aa):
MLVVGRGEYAVIVEFADLASLQRLRQEAEAKQLTCKQISIEEYIPTYCGRRYFDMQNPVTKKLFNLDYLITAWESDEKHHADEGTNEWFIH

Secondary structure (DSSP, 8-state):
-EEEEETTEEEEEE-SSHHHHHHHHHHHHHTT-EEEE--STTHHHH-SS-EEEESSSHHHHHH--HHHHHHHHHHHHHHHHHHTTS-----

Radius of gyration: 15.83 Å; chains: 1; bounding box: 26×26×58 Å